Protein AF-J3EKZ0-F1 (afdb_monomer_lite)

Secondary structure (DSSP, 8-state):
--HHHHHHHHHHHHHHHHHHSSTTSHHHHHHHHHHHHHHHHHT--HHHH-SS-HHHHHHHHHHHHHHHHHHHHHHHHHHHHHHHHHHHHHHHHHHTT-HHHHHHHHHHHHHHSPPPP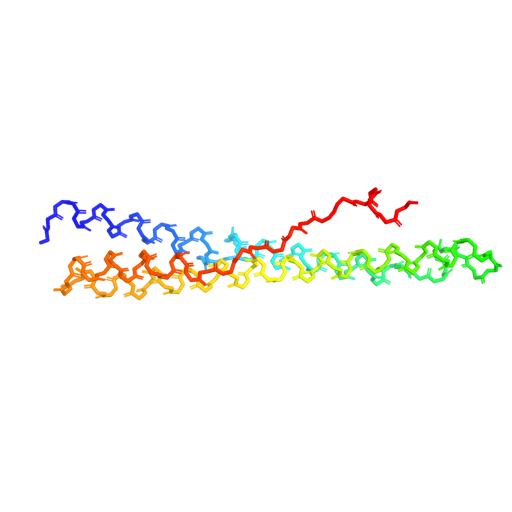PPPPGGG--

Radius of gyration: 20.78 Å; chains: 1; bounding box: 47×18×59 Å

Sequence (126 aa):
MSDTMEITREKWQRWIDTLAGGDDSIAARLEAAARHIDDIINMQTPAKWGTTEPGLKAFQRAYTSYWREEQQALISMSQNAAEFASRVKEALKLLDTNEEEAVEFLNQAARSMPAGPALKGIGQFL

Structure (mmCIF, N/CA/C/O backbone):
data_AF-J3EKZ0-F1
#
_entry.id   AF-J3EKZ0-F1
#
loop_
_atom_site.group_PDB
_atom_site.id
_atom_site.type_symbol
_atom_site.label_atom_id
_atom_site.label_alt_id
_atom_site.label_comp_id
_atom_site.label_asym_id
_atom_site.label_entity_id
_atom_site.label_seq_id
_atom_site.pdbx_PDB_ins_code
_atom_site.Cartn_x
_atom_site.Cartn_y
_atom_site.Cartn_z
_atom_site.occupancy
_atom_site.B_iso_or_equiv
_atom_site.auth_seq_id
_atom_site.auth_comp_id
_atom_site.auth_asym_id
_atom_site.auth_atom_id
_atom_site.pdbx_PDB_model_num
ATOM 1 N N . MET A 1 1 ? -22.053 3.599 25.813 1.00 63.69 1 MET A N 1
ATOM 2 C CA . MET A 1 1 ? -20.864 4.135 25.122 1.00 63.69 1 MET A CA 1
ATOM 3 C C . MET A 1 1 ? -20.930 5.650 25.243 1.00 63.69 1 MET A C 1
ATOM 5 O O . MET A 1 1 ? -22.046 6.154 25.238 1.00 63.69 1 MET A O 1
ATOM 9 N N . SER A 1 2 ? -19.816 6.351 25.463 1.00 80.50 2 SER A N 1
ATOM 10 C CA . SER A 1 2 ? -19.823 7.823 25.491 1.00 80.50 2 SER A CA 1
ATOM 11 C C . SER A 1 2 ? -19.808 8.385 24.064 1.00 80.50 2 SER A C 1
ATOM 13 O O . SER A 1 2 ? -19.288 7.728 23.160 1.00 80.50 2 SER A O 1
ATOM 15 N N . ASP A 1 3 ? -20.310 9.606 23.868 1.00 86.25 3 ASP A N 1
ATOM 16 C CA . ASP A 1 3 ? -20.266 10.298 22.567 1.00 86.25 3 ASP A CA 1
ATOM 17 C C . ASP A 1 3 ? -18.825 10.389 22.024 1.00 86.25 3 ASP A C 1
ATOM 19 O O . ASP A 1 3 ? -18.573 10.208 20.835 1.00 86.25 3 ASP A O 1
ATOM 23 N N . THR A 1 4 ? -17.842 10.586 22.909 1.00 86.62 4 THR A N 1
ATOM 24 C CA . THR A 1 4 ? -16.411 10.618 22.560 1.00 86.62 4 THR A CA 1
ATOM 25 C C . THR A 1 4 ? -15.910 9.288 21.989 1.00 86.62 4 THR A C 1
ATOM 27 O O . THR A 1 4 ? -15.141 9.276 21.023 1.00 86.62 4 THR A O 1
ATOM 30 N N . MET A 1 5 ? -16.350 8.159 22.551 1.00 88.50 5 MET A N 1
ATOM 31 C CA . MET A 1 5 ? -15.988 6.833 22.044 1.00 88.50 5 MET A CA 1
ATOM 32 C C . MET A 1 5 ? -16.631 6.556 20.681 1.00 88.50 5 MET A C 1
ATOM 34 O O . MET A 1 5 ? -16.003 5.934 19.824 1.00 88.50 5 MET A O 1
ATOM 38 N N . GLU A 1 6 ? -17.863 7.019 20.458 1.00 90.50 6 GLU A N 1
ATOM 39 C CA . GLU A 1 6 ? -18.552 6.876 19.170 1.00 90.50 6 GLU A CA 1
ATOM 40 C C . GLU A 1 6 ? -17.850 7.684 18.073 1.00 90.50 6 GLU A C 1
ATOM 42 O O . GLU A 1 6 ? -17.491 7.128 17.035 1.00 90.50 6 GLU A O 1
ATOM 47 N N . ILE A 1 7 ? -17.500 8.940 18.365 1.00 91.88 7 ILE A N 1
ATOM 48 C CA . ILE A 1 7 ? -16.701 9.795 17.474 1.00 91.88 7 ILE A CA 1
ATOM 49 C C . ILE A 1 7 ? -15.344 9.148 17.151 1.00 91.88 7 ILE A C 1
ATOM 51 O O . ILE A 1 7 ? -14.893 9.165 16.001 1.00 91.88 7 ILE A O 1
ATOM 55 N N . THR A 1 8 ? -14.677 8.557 18.148 1.00 93.06 8 THR A N 1
ATOM 56 C CA . THR A 1 8 ? -13.397 7.857 17.947 1.00 93.06 8 THR A CA 1
ATOM 57 C C . THR A 1 8 ? -13.563 6.647 17.032 1.00 93.06 8 THR A C 1
ATOM 59 O O . THR A 1 8 ? -12.776 6.477 16.096 1.00 93.06 8 THR A O 1
ATOM 62 N N . ARG A 1 9 ? -14.617 5.847 17.238 1.00 94.88 9 ARG A N 1
ATOM 63 C CA . ARG A 1 9 ? -14.925 4.684 16.400 1.00 94.88 9 ARG A CA 1
ATOM 64 C C . ARG A 1 9 ? -15.161 5.080 14.947 1.00 94.88 9 ARG A C 1
ATOM 66 O O . ARG A 1 9 ? -14.541 4.499 14.060 1.00 94.88 9 ARG A O 1
ATOM 73 N N . GLU A 1 10 ? -16.014 6.071 14.698 1.00 96.62 10 GLU A N 1
ATOM 74 C CA . GLU A 1 10 ? -16.317 6.548 13.343 1.00 96.62 10 GLU A CA 1
ATOM 75 C C . GLU A 1 10 ? -15.063 7.053 12.627 1.00 96.62 10 GLU A C 1
ATOM 77 O O . GLU A 1 10 ? -14.813 6.726 11.464 1.00 96.62 10 GLU A O 1
ATOM 82 N N . LYS A 1 11 ? -14.230 7.818 13.339 1.00 96.38 11 LYS A N 1
ATOM 83 C CA . LYS A 1 11 ? -12.968 8.332 12.807 1.00 96.38 11 LYS A CA 1
ATOM 84 C C . LYS A 1 11 ? -12.020 7.202 12.408 1.00 96.38 11 LYS A C 1
ATOM 86 O O . LYS A 1 11 ? -11.449 7.245 11.319 1.00 96.38 11 LYS A O 1
ATOM 91 N N . TRP A 1 12 ? -11.843 6.205 13.270 1.00 97.50 12 TRP A N 1
ATOM 92 C CA . TRP A 1 12 ? -10.959 5.068 13.006 1.00 97.50 12 TRP A CA 1
ATOM 93 C C . TRP A 1 12 ? -11.505 4.164 11.900 1.00 97.50 12 TRP A C 1
ATOM 95 O O . TRP A 1 12 ? -10.740 3.736 11.038 1.00 97.50 12 TRP A O 1
ATOM 105 N N . GLN A 1 13 ? -12.820 3.952 11.841 1.00 97.56 13 GLN A N 1
ATOM 106 C CA . GLN A 1 13 ? -13.442 3.231 10.732 1.00 97.56 13 GLN A CA 1
ATOM 107 C C . GLN A 1 13 ? -13.203 3.952 9.402 1.00 97.56 13 GLN A C 1
ATOM 109 O O . GLN A 1 13 ? -12.742 3.343 8.439 1.00 97.56 13 GLN A O 1
ATOM 114 N N . ARG A 1 14 ? -13.385 5.277 9.366 1.00 97.69 14 ARG A N 1
ATOM 115 C CA . ARG A 1 14 ? -13.100 6.078 8.171 1.00 97.69 14 ARG A CA 1
ATOM 116 C C . ARG A 1 14 ? -11.639 5.983 7.728 1.00 97.69 14 ARG A C 1
ATOM 118 O O . ARG A 1 14 ? -11.359 6.027 6.528 1.00 97.69 14 ARG A O 1
ATOM 125 N N . TRP A 1 15 ? -10.697 5.874 8.665 1.00 97.62 15 TRP A N 1
ATOM 126 C CA . TRP A 1 15 ? -9.288 5.649 8.334 1.00 97.62 15 TRP A CA 1
ATOM 127 C C . TRP A 1 15 ? -9.070 4.296 7.665 1.00 97.62 15 TRP A C 1
ATOM 129 O O . TRP A 1 15 ? -8.406 4.256 6.632 1.00 97.62 15 TRP A O 1
ATOM 139 N N . ILE A 1 16 ? -9.664 3.222 8.194 1.00 98.00 16 ILE A N 1
ATOM 140 C CA . ILE A 1 16 ? -9.618 1.889 7.573 1.00 98.00 16 ILE A CA 1
ATOM 141 C C . ILE A 1 16 ? -10.150 1.960 6.144 1.00 98.00 16 ILE A C 1
ATOM 143 O O . ILE A 1 16 ? -9.474 1.509 5.219 1.00 98.00 16 ILE A O 1
ATOM 147 N N . ASP A 1 17 ? -11.309 2.589 5.957 1.00 97.62 17 ASP A N 1
ATOM 148 C CA . ASP A 1 17 ? -11.956 2.657 4.651 1.00 97.62 17 ASP A CA 1
ATOM 149 C C . ASP A 1 17 ? -11.110 3.454 3.643 1.00 97.62 17 ASP A C 1
ATOM 151 O O . ASP A 1 17 ? -10.917 3.044 2.500 1.00 97.62 17 ASP A O 1
ATOM 155 N N . THR A 1 18 ? -10.518 4.567 4.082 1.00 97.94 18 THR A N 1
ATOM 156 C CA . THR A 1 18 ? -9.655 5.404 3.232 1.00 97.94 18 THR A CA 1
ATOM 157 C C . THR A 1 18 ? -8.357 4.688 2.850 1.00 97.94 18 THR A C 1
ATOM 159 O O . THR A 1 18 ? -7.887 4.789 1.714 1.00 97.94 18 THR A O 1
ATOM 162 N N . LEU A 1 19 ? -7.744 3.985 3.802 1.00 97.38 19 LEU A N 1
ATOM 163 C CA . LEU A 1 19 ? -6.441 3.354 3.614 1.00 97.38 19 LEU A CA 1
ATOM 164 C C . LEU A 1 19 ? -6.537 2.043 2.831 1.00 97.38 19 LEU A C 1
ATOM 166 O O . LEU A 1 19 ? -5.686 1.806 1.975 1.00 97.38 19 LEU A O 1
ATOM 170 N N . ALA A 1 20 ? -7.562 1.229 3.102 1.00 96.94 20 ALA A N 1
ATOM 171 C CA . ALA A 1 20 ? -7.679 -0.140 2.594 1.00 96.94 20 ALA A CA 1
ATOM 172 C C . ALA A 1 20 ? -9.126 -0.609 2.304 1.00 96.94 20 ALA A C 1
ATOM 174 O O . ALA A 1 20 ? -9.347 -1.797 2.080 1.00 96.94 20 ALA A O 1
ATOM 175 N N . GLY A 1 21 ? -10.126 0.279 2.305 1.00 92.94 21 GLY A N 1
ATOM 176 C CA . GLY A 1 21 ? -11.556 -0.063 2.205 1.00 92.94 21 GLY A CA 1
ATOM 177 C C . GLY A 1 21 ? -12.097 -0.447 0.828 1.00 92.94 21 GLY A C 1
ATOM 178 O O . GLY A 1 21 ? -13.298 -0.317 0.610 1.00 92.94 21 GLY A O 1
ATOM 179 N N . GLY A 1 22 ? -11.253 -0.879 -0.107 1.00 91.19 22 GLY A N 1
ATOM 180 C CA . GLY A 1 22 ? -11.673 -1.292 -1.450 1.00 91.19 22 GLY A CA 1
ATOM 181 C C . GLY A 1 22 ? -10.773 -0.768 -2.565 1.00 91.19 22 GLY A C 1
ATOM 182 O O . GLY A 1 22 ? -9.668 -0.280 -2.314 1.00 91.19 22 GLY A O 1
ATOM 183 N N . ASP A 1 23 ? -11.269 -0.859 -3.798 1.00 90.94 23 ASP A N 1
ATOM 184 C CA . ASP A 1 23 ? -10.492 -0.628 -5.025 1.00 90.94 23 ASP A CA 1
ATOM 185 C C . ASP A 1 23 ? -10.030 0.830 -5.206 1.00 90.94 23 ASP A C 1
ATOM 187 O O . ASP A 1 23 ? -9.014 1.084 -5.851 1.00 90.94 23 ASP A O 1
ATOM 191 N N . ASP A 1 24 ? -10.715 1.785 -4.570 1.00 93.19 24 ASP A N 1
ATOM 192 C CA . ASP A 1 24 ? -10.354 3.212 -4.585 1.00 93.19 24 ASP A CA 1
ATOM 193 C C . ASP A 1 24 ? -9.533 3.655 -3.359 1.00 93.19 24 ASP A C 1
ATOM 195 O O . ASP A 1 24 ? -9.203 4.838 -3.204 1.00 93.19 24 ASP A O 1
ATOM 199 N N . SER A 1 25 ? -9.184 2.717 -2.475 1.00 97.81 25 SER A N 1
ATOM 200 C CA . SER A 1 25 ? -8.369 3.003 -1.295 1.00 97.81 25 SER A CA 1
ATOM 201 C C . SER A 1 25 ? -6.953 3.451 -1.664 1.00 97.81 25 SER A C 1
ATOM 203 O O . SER A 1 25 ? -6.458 3.215 -2.770 1.00 97.81 25 SER A O 1
ATOM 205 N N . ILE A 1 26 ? -6.261 4.092 -0.720 1.00 97.44 26 ILE A N 1
ATOM 206 C CA . ILE A 1 26 ? -4.866 4.505 -0.922 1.00 97.44 26 ILE A CA 1
ATOM 207 C C . ILE A 1 26 ? -3.992 3.297 -1.287 1.00 97.44 26 ILE A C 1
ATOM 209 O O . ILE A 1 26 ? -3.229 3.379 -2.250 1.00 97.44 26 ILE A O 1
ATOM 213 N N . ALA A 1 27 ? -4.134 2.173 -0.577 1.00 97.81 27 ALA A N 1
ATOM 214 C CA . ALA A 1 27 ? -3.384 0.957 -0.874 1.00 97.81 27 ALA A CA 1
ATOM 215 C C . ALA A 1 27 ? -3.641 0.455 -2.305 1.00 97.81 27 ALA A C 1
ATOM 217 O O . ALA A 1 27 ? -2.683 0.204 -3.043 1.00 97.81 27 ALA A O 1
ATOM 218 N N . ALA A 1 28 ? -4.906 0.380 -2.726 1.00 98.06 28 ALA A N 1
ATOM 219 C CA . ALA A 1 28 ? -5.278 -0.095 -4.058 1.00 98.06 28 ALA A CA 1
ATOM 220 C C . ALA A 1 28 ? -4.780 0.835 -5.177 1.00 98.06 28 ALA A C 1
ATOM 222 O O . ALA A 1 28 ? -4.251 0.374 -6.189 1.00 98.06 28 ALA A O 1
ATOM 223 N N . ARG A 1 29 ? -4.858 2.156 -4.979 1.00 98.06 29 ARG A N 1
ATOM 224 C CA . ARG A 1 29 ? -4.359 3.152 -5.942 1.00 98.06 29 ARG A CA 1
ATOM 225 C C . ARG A 1 29 ? -2.841 3.103 -6.099 1.00 98.06 29 ARG A C 1
ATOM 227 O O . ARG A 1 29 ? -2.342 3.221 -7.217 1.00 98.06 29 ARG A O 1
ATOM 234 N N . LEU A 1 30 ? -2.110 2.924 -4.999 1.00 97.44 30 LEU A N 1
ATOM 235 C CA . LEU A 1 30 ? -0.653 2.761 -5.018 1.00 97.44 30 LEU A CA 1
ATOM 236 C C . LEU A 1 30 ? -0.247 1.474 -5.744 1.00 97.44 30 LEU A C 1
ATOM 238 O O . LEU A 1 30 ? 0.669 1.487 -6.564 1.00 97.44 30 LEU A O 1
ATOM 242 N N . GLU A 1 31 ? -0.967 0.380 -5.505 1.00 97.44 31 GLU A N 1
ATOM 243 C CA . GLU A 1 31 ? -0.726 -0.889 -6.189 1.00 97.44 31 GLU A CA 1
ATOM 244 C C . GLU A 1 31 ? -1.047 -0.799 -7.692 1.00 97.44 31 GLU A C 1
ATOM 246 O O . GLU A 1 31 ? -0.273 -1.263 -8.528 1.00 97.44 31 GLU A O 1
ATOM 251 N N . ALA A 1 32 ? -2.148 -0.138 -8.063 1.00 97.56 32 ALA A N 1
ATOM 252 C CA . ALA A 1 32 ? -2.492 0.114 -9.460 1.00 97.56 32 ALA A CA 1
ATOM 253 C C . ALA A 1 32 ? -1.425 0.963 -10.168 1.00 97.56 32 ALA A C 1
ATOM 255 O O . ALA A 1 32 ? -1.034 0.652 -11.292 1.00 97.56 32 ALA A O 1
ATOM 256 N N . ALA A 1 33 ? -0.902 1.993 -9.500 1.00 96.81 33 ALA A N 1
ATOM 257 C CA . ALA A 1 33 ? 0.203 2.784 -10.025 1.00 96.81 33 ALA A CA 1
ATOM 258 C C . ALA A 1 33 ? 1.473 1.935 -10.220 1.00 96.81 33 ALA A C 1
ATOM 260 O O . ALA A 1 33 ? 2.118 2.043 -11.261 1.00 96.81 33 ALA A O 1
ATOM 261 N N . ALA A 1 34 ? 1.797 1.036 -9.284 1.00 97.31 34 ALA A N 1
ATOM 262 C CA . ALA A 1 34 ? 2.916 0.105 -9.438 1.00 97.31 34 ALA A CA 1
ATOM 263 C C . ALA A 1 34 ? 2.733 -0.853 -10.632 1.00 97.31 34 ALA A C 1
ATOM 265 O O . ALA A 1 34 ? 3.698 -1.131 -11.347 1.00 97.31 34 ALA A O 1
ATOM 266 N N . ARG A 1 35 ? 1.502 -1.316 -10.893 1.00 97.44 35 ARG A N 1
ATOM 267 C CA . ARG A 1 35 ? 1.178 -2.118 -12.087 1.00 97.44 35 ARG A CA 1
ATOM 268 C C . ARG A 1 35 ? 1.389 -1.332 -13.382 1.00 97.44 35 ARG A C 1
ATOM 270 O O . ARG A 1 35 ? 2.028 -1.841 -14.292 1.00 97.44 35 ARG A O 1
ATOM 277 N N . HIS A 1 36 ? 0.959 -0.071 -13.444 1.00 97.25 36 HIS A N 1
ATOM 278 C CA . HIS A 1 36 ? 1.230 0.773 -14.615 1.00 97.25 36 HIS A CA 1
ATOM 279 C C . HIS A 1 36 ? 2.729 1.009 -14.844 1.00 97.25 36 HIS A C 1
ATOM 281 O O . HIS A 1 36 ? 3.176 1.100 -15.987 1.00 97.25 36 HIS A O 1
ATOM 287 N N . ILE A 1 37 ? 3.529 1.105 -13.777 1.00 96.19 37 ILE A N 1
ATOM 288 C CA . ILE A 1 37 ? 4.986 1.189 -13.920 1.00 96.19 37 ILE A CA 1
ATOM 289 C C . ILE A 1 37 ? 5.565 -0.115 -14.482 1.00 96.19 37 ILE A C 1
ATOM 291 O O . ILE A 1 37 ? 6.502 -0.053 -15.278 1.00 96.19 37 ILE A O 1
ATOM 295 N N . ASP A 1 38 ? 4.996 -1.275 -14.144 1.00 96.44 38 ASP A N 1
ATOM 296 C CA . ASP A 1 38 ? 5.395 -2.551 -14.752 1.00 96.44 38 ASP A CA 1
ATOM 297 C C . ASP A 1 38 ? 5.235 -2.518 -16.276 1.00 96.44 38 ASP A C 1
ATOM 299 O O . ASP A 1 38 ? 6.161 -2.845 -17.020 1.00 96.44 38 ASP A O 1
ATOM 303 N N . ASP A 1 39 ? 4.096 -2.008 -16.749 1.00 96.38 39 ASP A N 1
ATOM 304 C CA . ASP A 1 39 ? 3.845 -1.828 -18.178 1.00 96.38 39 ASP A CA 1
ATOM 305 C C . ASP A 1 39 ? 4.890 -0.899 -18.813 1.00 96.38 39 ASP A C 1
ATOM 307 O O . ASP A 1 39 ? 5.446 -1.207 -19.871 1.00 96.38 39 ASP A O 1
ATOM 311 N N . ILE A 1 40 ? 5.228 0.214 -18.146 1.00 92.88 40 ILE A N 1
ATOM 312 C CA . ILE A 1 40 ? 6.285 1.127 -18.601 1.00 92.88 40 ILE A CA 1
ATOM 313 C C . ILE A 1 40 ? 7.625 0.393 -18.696 1.00 92.88 40 ILE A C 1
ATOM 315 O O . ILE A 1 40 ? 8.314 0.535 -19.708 1.00 92.88 40 ILE A O 1
ATOM 319 N N . ILE A 1 41 ? 8.011 -0.385 -17.684 1.00 94.62 41 ILE A N 1
ATOM 320 C CA . ILE A 1 41 ? 9.253 -1.172 -17.670 1.00 94.62 41 ILE A CA 1
ATOM 321 C C . ILE A 1 41 ? 9.286 -2.128 -18.866 1.00 94.62 41 ILE A C 1
ATOM 323 O O . ILE A 1 41 ? 10.276 -2.159 -19.603 1.00 94.62 41 ILE A O 1
ATOM 327 N N . ASN A 1 42 ? 8.187 -2.841 -19.112 1.00 94.25 42 ASN A N 1
ATOM 328 C CA . ASN A 1 42 ? 8.070 -3.817 -20.194 1.00 94.25 42 ASN A CA 1
ATOM 329 C C . ASN A 1 42 ? 8.157 -3.174 -21.593 1.00 94.25 42 ASN A C 1
ATOM 331 O O . ASN A 1 42 ? 8.587 -3.820 -22.550 1.00 94.25 42 ASN A O 1
ATOM 335 N N . MET A 1 43 ? 7.854 -1.877 -21.722 1.00 93.44 43 MET A N 1
ATOM 336 C CA . MET A 1 43 ? 8.031 -1.117 -22.967 1.00 93.44 43 MET A CA 1
ATOM 337 C C . MET A 1 43 ? 9.474 -0.651 -23.222 1.00 93.44 43 MET A C 1
ATOM 339 O O . MET A 1 43 ? 9.776 -0.185 -24.327 1.00 93.44 43 MET A O 1
ATOM 343 N N . GLN A 1 44 ? 10.392 -0.747 -22.252 1.00 91.88 44 GLN A N 1
ATOM 344 C CA . GLN A 1 44 ? 11.783 -0.299 -22.418 1.00 91.88 44 GLN A CA 1
ATOM 345 C C . GLN A 1 44 ? 12.630 -1.339 -23.163 1.00 91.88 44 GLN A C 1
ATOM 347 O O . GLN A 1 44 ? 13.587 -1.900 -22.632 1.00 91.88 44 GLN A O 1
ATOM 352 N N . THR A 1 45 ? 12.283 -1.597 -24.422 1.00 89.38 45 THR A N 1
ATOM 353 C CA . THR A 1 45 ? 12.931 -2.608 -25.268 1.00 89.38 45 THR A CA 1
ATOM 354 C C . THR A 1 45 ? 14.049 -2.019 -26.135 1.00 89.38 45 THR A C 1
ATOM 356 O O . THR A 1 45 ? 14.035 -0.823 -26.439 1.00 89.38 45 THR A O 1
ATOM 359 N N . PRO A 1 46 ? 14.995 -2.842 -26.626 1.00 85.12 46 PRO A N 1
ATOM 360 C CA . PRO A 1 46 ? 15.989 -2.372 -27.589 1.00 85.12 46 PRO A CA 1
ATOM 361 C C . PRO A 1 46 ? 15.377 -1.831 -28.890 1.00 85.12 46 PRO A C 1
ATOM 363 O O . PRO A 1 46 ? 15.985 -0.987 -29.533 1.00 85.12 46 PRO A O 1
ATOM 366 N N . ALA A 1 47 ? 14.171 -2.266 -29.272 1.00 88.19 47 ALA A N 1
ATOM 367 C CA . ALA A 1 47 ? 13.462 -1.721 -30.432 1.00 88.19 47 ALA A CA 1
ATOM 368 C C . ALA A 1 47 ? 13.060 -0.245 -30.239 1.00 88.19 47 ALA A C 1
ATOM 370 O O . ALA A 1 47 ? 13.047 0.511 -31.203 1.00 88.19 47 ALA A O 1
ATOM 371 N N . LYS A 1 48 ? 12.776 0.176 -28.998 1.00 87.94 48 LYS A N 1
ATOM 372 C CA . LYS A 1 48 ? 12.461 1.571 -28.653 1.00 87.94 48 LYS A CA 1
ATOM 373 C C . LYS A 1 48 ? 13.703 2.464 -28.629 1.00 87.94 48 LYS A C 1
ATOM 375 O O . LYS A 1 48 ? 13.633 3.619 -29.032 1.00 87.94 48 LYS A O 1
ATOM 380 N N . TRP A 1 49 ? 14.815 1.937 -28.120 1.00 86.69 49 TRP A N 1
ATOM 381 C CA . TRP A 1 49 ? 16.023 2.716 -27.830 1.00 86.69 49 TRP A CA 1
ATOM 382 C C . TRP A 1 49 ? 17.140 2.551 -28.869 1.00 86.69 49 TRP A C 1
ATOM 384 O O . TRP A 1 49 ? 18.091 3.319 -28.859 1.00 86.69 49 TRP A O 1
ATOM 394 N N . GLY A 1 50 ? 17.052 1.571 -29.767 1.00 81.75 50 GLY A N 1
ATOM 395 C CA . GLY A 1 50 ? 18.149 1.185 -30.652 1.00 81.75 50 GLY A CA 1
ATOM 396 C C . GLY A 1 50 ? 19.186 0.293 -29.954 1.00 81.75 50 GLY A C 1
ATOM 397 O O . GLY A 1 50 ? 19.352 0.301 -28.735 1.00 81.75 50 GLY A O 1
ATOM 398 N N . THR A 1 51 ? 19.891 -0.529 -30.735 1.00 76.19 51 THR A N 1
ATOM 399 C CA . THR A 1 51 ? 20.835 -1.544 -30.219 1.00 76.19 51 THR A CA 1
ATOM 400 C C . THR A 1 51 ? 22.306 -1.179 -30.397 1.00 76.19 51 THR A C 1
ATOM 402 O O . THR A 1 51 ? 23.167 -1.848 -29.823 1.00 76.19 51 THR A O 1
ATOM 405 N N . THR A 1 52 ? 22.608 -0.168 -31.214 1.00 80.31 52 THR A N 1
ATOM 406 C CA . THR A 1 52 ? 23.960 0.093 -31.734 1.00 80.31 52 THR A CA 1
ATOM 407 C C . THR A 1 52 ? 24.660 1.270 -31.074 1.00 80.31 52 THR A C 1
ATOM 409 O O . THR A 1 52 ? 25.885 1.276 -31.019 1.00 80.31 52 THR A O 1
ATOM 412 N N . GLU A 1 53 ? 23.918 2.243 -30.545 1.00 87.62 53 GLU A N 1
ATOM 413 C CA . GLU A 1 53 ? 24.497 3.409 -29.876 1.00 87.62 53 GLU A CA 1
ATOM 414 C C . GLU A 1 53 ? 24.716 3.120 -28.382 1.00 87.62 53 GLU A C 1
ATOM 416 O O . GLU A 1 53 ? 23.744 2.921 -27.642 1.00 87.62 53 GLU A O 1
ATOM 421 N N . PRO A 1 54 ? 25.973 3.108 -27.890 1.00 87.31 54 PRO A N 1
ATOM 422 C CA . PRO A 1 54 ? 26.261 2.798 -26.490 1.00 87.31 54 PRO A CA 1
ATOM 423 C C . PRO A 1 54 ? 25.535 3.717 -25.500 1.00 87.31 54 PRO A C 1
ATOM 425 O O . PRO A 1 54 ? 25.092 3.250 -24.450 1.00 87.31 54 PRO A O 1
ATOM 428 N N . GLY A 1 55 ? 25.370 4.998 -25.853 1.00 87.75 55 GLY A N 1
ATOM 429 C CA . GLY A 1 55 ? 24.656 5.984 -25.038 1.00 87.75 55 GLY A CA 1
ATOM 430 C C . GLY A 1 55 ? 23.178 5.641 -24.848 1.00 87.75 55 GLY A C 1
ATOM 431 O O . GLY A 1 55 ? 22.698 5.626 -23.717 1.00 87.75 55 GLY A O 1
ATOM 432 N N . LEU A 1 56 ? 22.471 5.267 -25.919 1.00 88.62 56 LEU A N 1
ATOM 433 C CA . LEU A 1 56 ? 21.053 4.896 -25.842 1.00 88.62 56 LEU A CA 1
ATOM 434 C C . LEU A 1 56 ? 20.840 3.602 -25.049 1.00 88.62 56 LEU A C 1
ATOM 436 O O . LEU A 1 56 ? 19.910 3.502 -24.248 1.00 88.62 56 LEU A O 1
ATOM 440 N N . LYS A 1 57 ? 21.753 2.634 -25.184 1.00 88.62 57 LYS A N 1
ATOM 441 C CA . LYS A 1 57 ? 21.732 1.402 -24.382 1.00 88.62 57 LYS A CA 1
ATOM 442 C C . LYS A 1 57 ? 21.969 1.673 -22.893 1.00 88.62 57 LYS A C 1
ATOM 444 O O . LYS A 1 57 ? 21.346 1.030 -22.046 1.00 88.62 57 LYS A O 1
ATOM 449 N N . ALA A 1 58 ? 22.878 2.590 -22.560 1.00 88.81 58 ALA A N 1
ATOM 450 C CA . ALA A 1 58 ? 23.111 3.005 -21.179 1.00 88.81 58 ALA A CA 1
ATOM 451 C C . ALA A 1 58 ? 21.884 3.731 -20.606 1.00 88.81 58 ALA A C 1
ATOM 453 O O . ALA A 1 58 ? 21.427 3.381 -19.517 1.00 88.81 58 ALA A O 1
ATOM 454 N N . PHE A 1 59 ? 21.294 4.648 -21.379 1.00 88.56 59 PHE A N 1
ATOM 455 C CA . PHE A 1 59 ? 20.072 5.355 -21.004 1.00 88.56 59 PHE A CA 1
ATOM 456 C C . PHE A 1 59 ? 18.908 4.391 -20.746 1.00 88.56 59 PHE A C 1
ATOM 458 O O . PHE A 1 59 ? 18.281 4.461 -19.694 1.00 88.56 59 PHE A O 1
ATOM 465 N N . GLN A 1 60 ? 18.658 3.433 -21.649 1.00 90.94 60 GLN A N 1
ATOM 466 C CA . GLN A 1 60 ? 17.626 2.405 -21.473 1.00 90.94 60 GLN A CA 1
ATOM 467 C C . GLN A 1 60 ? 17.763 1.700 -20.117 1.00 90.94 60 GLN A C 1
ATOM 469 O O . GLN A 1 60 ? 16.773 1.517 -19.406 1.00 90.94 60 GLN A O 1
ATOM 474 N N . ARG A 1 61 ? 18.986 1.294 -19.750 1.00 90.06 61 ARG A N 1
ATOM 475 C CA . ARG A 1 61 ? 19.255 0.602 -18.482 1.00 90.06 61 ARG A CA 1
ATOM 476 C C . ARG A 1 61 ? 18.976 1.498 -17.280 1.00 90.06 61 ARG A C 1
ATOM 478 O O . ARG A 1 61 ? 18.282 1.053 -16.371 1.00 90.06 61 ARG A O 1
ATOM 485 N N . ALA A 1 62 ? 19.479 2.732 -17.294 1.00 90.69 62 ALA A N 1
ATOM 486 C CA . ALA A 1 62 ? 19.270 3.691 -16.212 1.00 90.69 62 ALA A CA 1
ATOM 487 C C . ALA A 1 62 ? 17.778 4.007 -16.028 1.00 90.69 62 ALA A C 1
ATOM 489 O O . ALA A 1 62 ? 17.245 3.870 -14.930 1.00 90.69 62 ALA A O 1
ATOM 490 N N . TYR A 1 63 ? 17.079 4.307 -17.123 1.00 90.81 63 TYR A N 1
ATOM 491 C CA . TYR A 1 63 ? 15.650 4.607 -17.123 1.00 90.81 63 TYR A CA 1
ATOM 492 C C . TYR A 1 63 ? 14.801 3.422 -16.636 1.00 90.81 63 TYR A C 1
ATOM 494 O O . TYR A 1 63 ? 13.856 3.599 -15.874 1.00 90.81 63 TYR A O 1
ATOM 502 N N . THR A 1 64 ? 15.157 2.193 -17.022 1.00 92.44 64 THR A N 1
ATOM 503 C CA . THR A 1 64 ? 14.472 0.982 -16.538 1.00 92.44 64 THR A CA 1
ATOM 504 C C . THR A 1 64 ? 14.734 0.736 -15.051 1.00 92.44 64 THR A C 1
ATOM 506 O O . THR A 1 64 ? 13.821 0.352 -14.324 1.00 92.44 64 THR A O 1
ATOM 509 N N . SER A 1 65 ? 15.970 0.951 -14.586 1.00 92.12 65 SER A N 1
ATOM 510 C CA . SER A 1 65 ? 16.323 0.815 -13.167 1.00 92.12 65 SER A CA 1
ATOM 511 C C . SER A 1 65 ? 15.551 1.810 -12.306 1.00 92.12 65 SER A C 1
ATOM 513 O O . SER A 1 65 ? 14.980 1.411 -11.297 1.00 92.12 65 SER A O 1
ATOM 515 N N . TYR A 1 66 ? 15.466 3.067 -12.751 1.00 92.25 66 TYR A N 1
ATOM 516 C CA . TYR A 1 66 ? 14.670 4.104 -12.101 1.00 92.25 66 TYR A CA 1
ATOM 517 C C . TYR A 1 66 ? 13.225 3.647 -11.874 1.00 92.25 66 TYR A C 1
ATOM 519 O O . TYR A 1 66 ? 12.753 3.614 -10.742 1.00 92.25 66 TYR A O 1
ATOM 527 N N . TRP A 1 67 ? 12.543 3.203 -12.933 1.00 94.38 67 TRP A N 1
ATOM 528 C CA . TRP A 1 67 ? 11.154 2.765 -12.813 1.00 94.38 67 TRP A CA 1
ATOM 529 C C . TRP A 1 67 ? 10.976 1.559 -11.889 1.00 94.38 67 TRP A C 1
ATOM 531 O O . TRP A 1 67 ? 9.980 1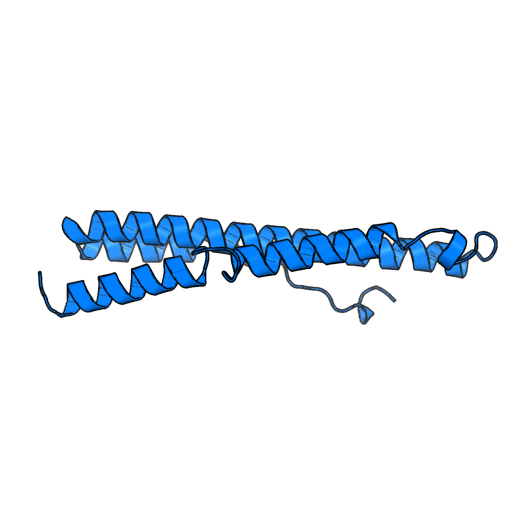.493 -11.179 1.00 94.38 67 TRP A O 1
ATOM 541 N N . ARG A 1 68 ? 11.937 0.628 -11.832 1.00 94.75 68 ARG A N 1
ATOM 542 C CA . ARG A 1 68 ? 11.882 -0.492 -10.875 1.00 94.75 68 ARG A CA 1
ATOM 543 C C . ARG A 1 68 ? 11.952 -0.022 -9.426 1.00 94.75 68 ARG A C 1
ATOM 545 O O . ARG A 1 68 ? 11.258 -0.569 -8.574 1.00 94.75 68 ARG A O 1
ATOM 552 N N . GLU A 1 69 ? 12.773 0.984 -9.145 1.00 93.50 69 GLU A N 1
ATOM 553 C CA . GLU A 1 69 ? 12.861 1.567 -7.806 1.00 93.50 69 GLU A CA 1
ATOM 554 C C . GLU A 1 69 ? 11.555 2.277 -7.423 1.00 93.50 69 GLU A C 1
ATOM 556 O O . GLU A 1 69 ? 11.036 2.038 -6.332 1.00 93.50 69 GLU A O 1
ATOM 561 N N . GLU A 1 70 ? 10.969 3.060 -8.334 1.00 93.69 70 GLU A N 1
ATOM 562 C CA . GLU A 1 70 ? 9.667 3.708 -8.116 1.00 93.69 70 GLU A CA 1
ATOM 563 C C . GLU A 1 70 ? 8.533 2.689 -7.929 1.00 93.69 70 GLU A C 1
ATOM 565 O O . GLU A 1 70 ? 7.702 2.831 -7.032 1.00 93.69 70 GLU A O 1
ATOM 570 N N . GLN A 1 71 ? 8.515 1.621 -8.733 1.00 96.19 71 GLN A N 1
ATOM 571 C CA . GLN A 1 71 ? 7.546 0.531 -8.604 1.00 96.19 71 GLN A CA 1
ATOM 572 C C . GLN A 1 71 ? 7.616 -0.101 -7.213 1.00 96.19 71 GLN A C 1
ATOM 574 O O . GLN A 1 71 ? 6.596 -0.235 -6.535 1.00 96.19 71 GLN A O 1
ATOM 579 N N . GLN A 1 72 ? 8.821 -0.462 -6.767 1.00 9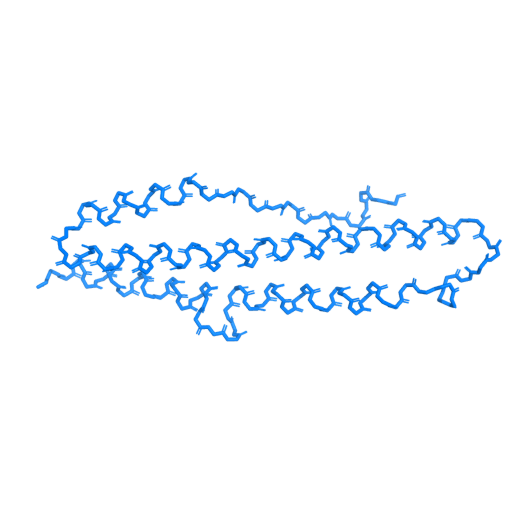5.31 72 GLN A N 1
ATOM 580 C CA . GLN A 1 72 ? 9.024 -1.061 -5.454 1.00 95.31 72 GLN A CA 1
ATOM 581 C C . GLN A 1 72 ? 8.628 -0.097 -4.331 1.00 95.31 72 GLN A C 1
ATOM 583 O O . GLN A 1 72 ? 8.043 -0.525 -3.335 1.00 95.31 72 GLN A O 1
ATOM 588 N N . ALA A 1 73 ? 8.900 1.199 -4.499 1.00 95.00 73 ALA A N 1
ATOM 589 C CA . ALA A 1 73 ? 8.503 2.217 -3.541 1.00 95.00 73 ALA A CA 1
ATOM 590 C C . ALA A 1 73 ? 6.976 2.298 -3.389 1.00 95.00 73 ALA A C 1
ATOM 592 O O . ALA A 1 73 ? 6.473 2.265 -2.264 1.00 95.00 73 ALA A O 1
ATOM 593 N N . LEU A 1 74 ? 6.235 2.323 -4.501 1.00 96.06 74 LEU A N 1
ATOM 594 C CA . LEU A 1 74 ? 4.769 2.319 -4.497 1.00 96.06 74 LEU A CA 1
ATOM 595 C C . LEU A 1 74 ? 4.189 1.050 -3.861 1.00 96.06 74 LEU A C 1
ATOM 597 O O . LEU A 1 74 ? 3.254 1.145 -3.065 1.00 96.06 74 LEU A O 1
ATOM 601 N N . ILE A 1 75 ? 4.767 -0.121 -4.151 1.00 96.25 75 ILE A N 1
ATOM 602 C CA . ILE A 1 75 ? 4.368 -1.393 -3.525 1.00 96.25 75 ILE A CA 1
ATOM 603 C C . ILE A 1 75 ? 4.554 -1.318 -2.007 1.00 96.25 75 ILE A C 1
ATOM 605 O O . ILE A 1 75 ? 3.633 -1.639 -1.257 1.00 96.25 75 ILE A O 1
ATOM 609 N N . SER A 1 76 ? 5.709 -0.846 -1.537 1.00 95.88 76 SER A N 1
ATOM 610 C CA . SER A 1 76 ? 5.965 -0.707 -0.102 1.00 95.88 76 SER A CA 1
ATOM 611 C C . SER A 1 76 ? 5.031 0.310 0.562 1.00 95.88 76 SER A C 1
ATOM 613 O O . SER A 1 76 ? 4.530 0.055 1.653 1.00 95.88 76 SER A O 1
ATOM 615 N N . MET A 1 77 ? 4.728 1.438 -0.090 1.00 95.38 77 MET A N 1
ATOM 616 C CA . MET A 1 77 ? 3.739 2.393 0.425 1.00 95.38 77 MET A CA 1
ATOM 617 C C . MET A 1 77 ? 2.334 1.779 0.512 1.00 95.38 77 MET A C 1
ATOM 619 O O . MET A 1 77 ? 1.634 2.009 1.498 1.00 95.38 77 MET A O 1
ATOM 623 N N . SER A 1 78 ? 1.931 0.988 -0.489 1.00 96.56 78 SER A N 1
ATOM 624 C CA . SER A 1 78 ? 0.648 0.275 -0.498 1.00 96.56 78 SER A CA 1
ATOM 625 C C . SER A 1 78 ? 0.547 -0.698 0.680 1.00 96.56 78 SER A C 1
ATOM 627 O O . SER A 1 78 ? -0.414 -0.651 1.451 1.00 96.56 78 SER A O 1
ATOM 629 N N . GLN A 1 79 ? 1.589 -1.509 0.885 1.00 95.94 79 GLN A N 1
ATOM 630 C CA . GLN A 1 79 ? 1.688 -2.450 2.002 1.00 95.94 79 GLN A CA 1
ATOM 631 C C . GLN A 1 79 ? 1.638 -1.736 3.356 1.00 95.94 79 GLN A C 1
ATOM 633 O O . GLN A 1 79 ? 0.913 -2.169 4.247 1.00 95.94 79 GLN A O 1
ATOM 638 N N . ASN A 1 80 ? 2.338 -0.609 3.499 1.00 95.19 80 ASN A N 1
ATOM 639 C CA . ASN A 1 80 ? 2.311 0.181 4.728 1.00 95.19 80 ASN A CA 1
ATOM 640 C C . ASN A 1 80 ? 0.911 0.744 5.022 1.00 95.19 80 ASN A C 1
ATOM 642 O O . ASN A 1 80 ? 0.476 0.730 6.172 1.00 95.19 80 ASN A O 1
ATOM 646 N N . ALA A 1 81 ? 0.188 1.224 4.005 1.00 95.75 81 ALA A N 1
ATOM 647 C CA . ALA A 1 81 ? -1.181 1.711 4.177 1.00 95.75 81 ALA A CA 1
ATOM 648 C C . ALA A 1 81 ? -2.130 0.588 4.632 1.00 95.75 81 ALA A C 1
ATOM 650 O O . ALA A 1 81 ? -2.912 0.784 5.565 1.00 95.75 81 ALA A O 1
ATOM 651 N N . ALA A 1 82 ? -2.023 -0.595 4.020 1.00 97.12 82 ALA A N 1
ATOM 652 C CA . ALA A 1 82 ? -2.813 -1.768 4.388 1.00 97.12 82 ALA A CA 1
ATOM 653 C C . ALA A 1 82 ? -2.486 -2.275 5.805 1.00 97.12 82 ALA A C 1
ATOM 655 O O . ALA A 1 82 ? -3.396 -2.553 6.588 1.00 97.12 82 ALA A O 1
ATOM 656 N N . GLU A 1 83 ? -1.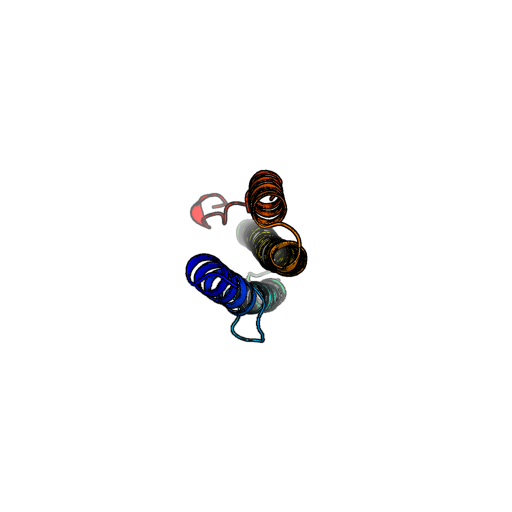201 -2.338 6.163 1.00 96.62 83 GLU A N 1
ATOM 657 C CA . GLU A 1 83 ? -0.752 -2.737 7.500 1.00 96.62 83 GLU A CA 1
ATOM 658 C C . GLU A 1 83 ? -1.275 -1.766 8.562 1.00 96.62 83 GLU A C 1
ATOM 660 O O . GLU A 1 83 ? -1.878 -2.193 9.547 1.00 96.62 83 GLU A O 1
ATOM 665 N N . PHE A 1 84 ? -1.142 -0.454 8.348 1.00 96.38 84 PHE A N 1
ATOM 666 C CA . PHE A 1 84 ? -1.652 0.527 9.304 1.00 96.38 84 PHE A CA 1
ATOM 667 C C . PHE A 1 84 ? -3.179 0.445 9.454 1.00 96.38 84 PHE A C 1
ATOM 669 O O . PHE A 1 84 ? -3.684 0.487 10.574 1.00 96.38 84 PHE A O 1
ATOM 676 N N . ALA A 1 85 ? -3.924 0.240 8.362 1.00 97.81 85 ALA A N 1
ATOM 677 C CA . ALA A 1 85 ? -5.368 0.002 8.428 1.00 97.81 85 ALA A CA 1
ATOM 678 C C . ALA A 1 85 ? -5.715 -1.241 9.271 1.00 97.81 85 ALA A C 1
ATOM 680 O O . ALA A 1 85 ? -6.658 -1.210 10.065 1.00 97.81 85 ALA A O 1
ATOM 681 N N . SER A 1 86 ? -4.928 -2.317 9.156 1.00 97.75 86 SER A N 1
ATOM 682 C CA . SER A 1 86 ? -5.072 -3.511 9.998 1.00 97.75 86 SER A CA 1
ATOM 683 C C . SER A 1 86 ? -4.878 -3.185 11.485 1.00 97.75 86 SER A C 1
ATOM 685 O O . SER A 1 86 ? -5.696 -3.581 12.316 1.00 97.75 86 SER A O 1
ATOM 687 N N . ARG A 1 87 ? -3.872 -2.369 11.827 1.00 97.69 87 ARG A N 1
ATOM 688 C CA . ARG A 1 87 ? -3.637 -1.908 13.209 1.00 97.69 87 ARG A CA 1
ATOM 689 C C . ARG A 1 87 ? -4.769 -1.039 13.744 1.00 97.69 87 ARG A C 1
ATOM 691 O O . ARG A 1 87 ? -5.187 -1.221 14.882 1.00 97.69 87 ARG A O 1
ATOM 698 N N . VAL A 1 88 ? -5.333 -0.150 12.926 1.00 97.62 88 VAL A N 1
ATOM 699 C CA . VAL A 1 88 ? -6.524 0.627 13.312 1.00 97.62 88 VAL A CA 1
ATOM 700 C C . VAL A 1 88 ? -7.710 -0.304 13.596 1.00 97.62 88 VAL A C 1
ATOM 702 O O . VAL A 1 88 ? -8.438 -0.101 14.567 1.00 97.62 88 VAL A O 1
ATOM 705 N N . LYS A 1 89 ? -7.882 -1.371 12.806 1.00 97.00 89 LYS A N 1
ATOM 706 C CA . LYS A 1 89 ? -8.925 -2.383 13.034 1.00 97.00 89 LYS A CA 1
ATOM 707 C C . LYS A 1 89 ? -8.714 -3.165 14.333 1.00 97.00 89 LYS A C 1
ATOM 709 O O . LYS A 1 89 ? -9.691 -3.514 14.990 1.00 97.00 89 LYS A O 1
ATOM 714 N N . GLU A 1 90 ? -7.471 -3.462 14.703 1.00 96.56 90 GLU A N 1
ATOM 715 C CA . GLU A 1 90 ? -7.136 -4.072 15.997 1.00 96.56 90 GLU A CA 1
ATOM 716 C C . GLU A 1 90 ? -7.444 -3.118 17.158 1.00 96.56 90 GLU A C 1
ATOM 718 O O . GLU A 1 90 ? -8.136 -3.512 18.096 1.00 96.56 90 GLU A O 1
ATOM 723 N N . ALA A 1 91 ? -7.049 -1.848 17.043 1.00 97.06 91 ALA A N 1
ATOM 724 C CA . ALA A 1 91 ? -7.359 -0.817 18.032 1.00 97.06 91 ALA A CA 1
ATOM 725 C C . ALA A 1 91 ? -8.876 -0.648 18.231 1.00 97.06 91 ALA A C 1
ATOM 727 O O . ALA A 1 91 ? -9.351 -0.580 19.362 1.00 97.06 91 ALA A O 1
ATOM 728 N N . LEU A 1 92 ? -9.664 -0.658 17.148 1.00 96.19 92 LEU A N 1
ATOM 729 C CA . LEU A 1 92 ? -11.130 -0.601 17.215 1.00 96.19 92 LEU A CA 1
ATOM 730 C C . LEU A 1 92 ? -11.744 -1.746 18.030 1.00 96.19 92 LEU A C 1
ATOM 732 O O . LEU A 1 92 ? -12.732 -1.525 18.722 1.00 96.19 92 LEU A O 1
ATOM 736 N N . LYS A 1 93 ? -11.179 -2.958 17.963 1.00 94.88 93 LYS A N 1
ATOM 737 C CA . LYS A 1 93 ? -11.656 -4.094 18.773 1.00 94.88 93 LYS A CA 1
ATOM 738 C C . LYS A 1 93 ? -11.354 -3.890 20.257 1.00 94.88 93 LYS A C 1
ATOM 740 O O . LYS A 1 93 ? -12.159 -4.275 21.098 1.00 94.88 93 LYS A O 1
ATOM 745 N N . LEU A 1 94 ? -10.202 -3.293 20.571 1.00 95.25 94 LEU A N 1
ATOM 746 C CA . LEU A 1 94 ? -9.806 -2.974 21.944 1.00 95.25 94 LEU A CA 1
ATOM 747 C C . LEU A 1 94 ? -10.648 -1.835 22.530 1.00 95.25 94 LEU A C 1
ATOM 749 O O . LEU A 1 94 ? -10.932 -1.853 23.725 1.00 95.25 94 LEU A O 1
ATOM 753 N N . LEU A 1 95 ? -11.104 -0.894 21.694 1.00 93.56 95 LEU A N 1
ATOM 754 C CA . LEU A 1 95 ? -11.881 0.281 22.106 1.00 93.56 95 LEU A CA 1
ATOM 755 C C . LEU A 1 95 ? -13.153 -0.087 22.887 1.00 93.56 95 LEU A C 1
ATOM 757 O O . LEU A 1 95 ? -13.544 0.637 23.798 1.00 93.56 95 LEU A O 1
ATOM 761 N N . ASP A 1 96 ? -13.779 -1.221 22.562 1.00 85.62 96 ASP A N 1
ATOM 762 C CA . ASP A 1 96 ? -14.965 -1.739 23.259 1.00 85.62 96 ASP A CA 1
ATOM 763 C C . ASP A 1 96 ? -14.680 -2.242 24.684 1.00 85.62 96 ASP A C 1
ATOM 765 O O . ASP A 1 96 ? -15.603 -2.390 25.483 1.00 85.62 96 ASP A O 1
ATOM 769 N N . THR A 1 97 ? -13.413 -2.513 25.005 1.00 89.31 97 THR A N 1
ATOM 770 C CA . THR A 1 97 ? -12.986 -3.094 26.287 1.00 89.31 97 THR A CA 1
ATOM 771 C C . THR A 1 97 ? -12.214 -2.089 27.139 1.00 89.31 97 THR A C 1
ATOM 773 O O . THR A 1 97 ? -12.449 -2.005 28.344 1.00 89.31 97 THR A O 1
ATOM 776 N N . ASN A 1 98 ? -11.299 -1.329 26.531 1.00 92.38 98 ASN A N 1
ATOM 777 C CA . ASN A 1 98 ? -10.422 -0.390 27.220 1.00 92.38 98 ASN A CA 1
ATOM 778 C C . ASN A 1 98 ? -9.945 0.720 26.262 1.00 92.38 98 ASN A C 1
ATOM 780 O O . ASN A 1 98 ? -9.102 0.494 25.394 1.00 92.38 98 ASN A O 1
ATOM 784 N N . GLU A 1 99 ? -10.487 1.930 26.424 1.00 92.12 99 GLU A N 1
ATOM 785 C CA . GLU A 1 99 ? -10.189 3.073 25.548 1.00 92.12 99 GLU A CA 1
ATOM 786 C C . GLU A 1 99 ? -8.719 3.514 25.625 1.00 92.12 99 GLU A C 1
ATOM 788 O O . GLU A 1 99 ? -8.100 3.760 24.591 1.00 92.12 99 GLU A O 1
ATOM 793 N N . GLU A 1 100 ? -8.138 3.567 26.826 1.00 93.88 100 GLU A N 1
ATOM 794 C CA . GLU A 1 100 ? -6.747 3.994 27.020 1.00 93.88 100 GLU A CA 1
ATOM 795 C C . GLU A 1 100 ? -5.770 3.023 26.343 1.00 93.88 100 GLU A C 1
ATOM 797 O O . GLU A 1 100 ? -4.865 3.439 25.619 1.00 93.88 100 GLU A O 1
ATOM 802 N N . GLU A 1 101 ? -6.009 1.722 26.502 1.00 95.38 101 GLU A N 1
ATOM 803 C CA . GLU A 1 101 ? -5.215 0.671 25.863 1.00 95.38 101 GLU A CA 1
ATOM 804 C C . GLU A 1 101 ? -5.351 0.690 24.337 1.00 95.38 101 GLU A C 1
ATOM 806 O O . GLU A 1 101 ? -4.352 0.559 23.630 1.00 95.38 101 GLU A O 1
ATOM 811 N N . ALA A 1 102 ? -6.560 0.911 23.813 1.00 96.12 102 ALA A N 1
ATOM 812 C CA . ALA A 1 102 ? -6.787 1.027 22.376 1.00 96.12 102 ALA A CA 1
ATOM 813 C C . ALA A 1 102 ? -6.011 2.205 21.763 1.00 96.12 102 ALA A C 1
ATOM 815 O O . ALA A 1 102 ? -5.398 2.073 20.698 1.00 96.12 102 ALA A O 1
ATOM 816 N N . VAL A 1 103 ? -6.021 3.359 22.438 1.00 95.25 103 VAL A N 1
ATOM 817 C CA . VAL A 1 103 ? -5.302 4.563 22.003 1.00 95.25 103 VAL A CA 1
ATOM 818 C C . VAL A 1 103 ? -3.790 4.361 22.087 1.00 95.25 103 VAL A C 1
ATOM 820 O O . VAL A 1 103 ? -3.078 4.697 21.137 1.00 95.25 103 VAL A O 1
ATOM 823 N N . GLU A 1 104 ? -3.287 3.791 23.182 1.00 96.81 104 GLU A N 1
ATOM 824 C CA . GLU A 1 104 ? -1.857 3.524 23.349 1.00 96.81 104 GLU A CA 1
ATOM 825 C C . GLU A 1 104 ? -1.350 2.510 22.316 1.00 96.81 104 GLU A C 1
ATOM 827 O O . GLU A 1 104 ? -0.326 2.748 21.673 1.00 96.81 104 GLU A O 1
ATOM 832 N N . PHE A 1 105 ? -2.108 1.438 22.066 1.00 97.25 105 PHE A N 1
ATOM 833 C CA . PHE A 1 105 ? -1.809 0.471 21.012 1.00 97.25 105 PHE A CA 1
ATOM 834 C C . PHE A 1 105 ? -1.675 1.151 19.644 1.00 97.25 105 PHE A C 1
ATOM 836 O O . PHE A 1 105 ? -0.690 0.939 18.931 1.00 97.25 105 PHE A O 1
ATOM 843 N N . LEU A 1 106 ? -2.632 2.012 19.278 1.00 96.44 106 LEU A N 1
ATOM 844 C CA . LEU A 1 106 ? -2.601 2.693 17.986 1.00 96.44 106 LEU A CA 1
ATOM 845 C C . LEU A 1 106 ? -1.432 3.683 17.877 1.00 96.44 106 LEU A C 1
ATOM 847 O O . LEU A 1 106 ? -0.796 3.776 16.824 1.00 96.44 106 LEU A O 1
ATOM 851 N N . ASN A 1 107 ? -1.109 4.391 18.962 1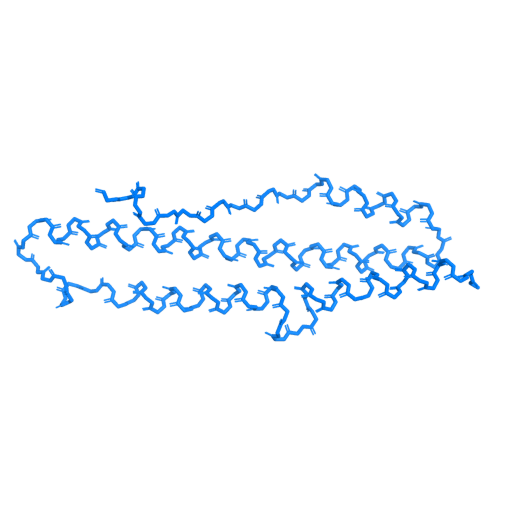.00 96.44 107 ASN A N 1
ATOM 852 C CA . ASN A 1 107 ? 0.051 5.280 19.017 1.00 96.44 107 ASN A CA 1
ATOM 853 C C . ASN A 1 107 ? 1.369 4.515 18.841 1.00 96.44 107 ASN A C 1
ATOM 855 O O . ASN A 1 107 ? 2.259 4.978 18.124 1.00 96.44 107 ASN A O 1
ATOM 859 N N . GLN A 1 108 ? 1.505 3.347 19.471 1.00 96.50 108 GLN A N 1
ATOM 860 C CA . GLN A 1 108 ? 2.672 2.483 19.298 1.00 96.50 108 GLN A CA 1
ATOM 861 C C . GLN A 1 108 ? 2.769 1.966 17.864 1.00 96.50 108 GLN A C 1
ATOM 863 O O . GLN A 1 108 ? 3.821 2.111 17.242 1.00 96.50 108 GLN A O 1
ATOM 868 N N . ALA A 1 109 ? 1.663 1.468 17.304 1.00 94.88 109 ALA A N 1
ATOM 869 C CA . ALA A 1 109 ? 1.607 1.026 15.916 1.00 94.88 109 ALA A CA 1
ATOM 870 C C . ALA A 1 109 ? 2.061 2.133 14.951 1.00 94.88 109 ALA A C 1
ATOM 872 O O . ALA A 1 109 ? 2.928 1.894 14.115 1.00 94.88 109 ALA A O 1
ATOM 873 N N . ALA A 1 110 ? 1.555 3.361 15.113 1.00 92.56 110 ALA A N 1
ATOM 874 C CA . ALA A 1 110 ? 1.941 4.503 14.284 1.00 92.56 110 ALA A CA 1
ATOM 875 C C . ALA A 1 110 ? 3.443 4.833 14.371 1.00 92.56 110 ALA A C 1
ATOM 877 O O . ALA A 1 110 ? 4.055 5.166 13.359 1.00 92.56 110 ALA A O 1
ATOM 878 N N . ARG A 1 111 ? 4.052 4.719 15.559 1.00 93.25 111 ARG A N 1
ATOM 879 C CA . ARG A 1 111 ? 5.496 4.949 15.764 1.00 93.25 111 ARG A CA 1
ATOM 880 C C . ARG A 1 111 ? 6.369 3.842 15.173 1.00 93.25 111 ARG A C 1
ATOM 882 O O . ARG A 1 111 ? 7.507 4.111 14.803 1.00 93.25 111 ARG A O 1
ATOM 889 N N . SER A 1 112 ? 5.859 2.615 15.118 1.00 91.75 112 SER A N 1
ATOM 890 C CA . SER A 1 112 ? 6.570 1.456 14.570 1.00 91.75 112 SER A CA 1
ATOM 891 C C . SER A 1 112 ? 6.459 1.332 13.051 1.00 91.75 112 SER A C 1
ATOM 893 O O . SER A 1 112 ? 7.190 0.533 12.464 1.00 91.75 112 SER A O 1
ATOM 895 N N . MET A 1 113 ? 5.576 2.102 12.404 1.00 89.44 113 MET A N 1
ATOM 896 C CA . MET A 1 113 ? 5.460 2.088 10.948 1.00 89.44 113 MET A CA 1
ATOM 897 C C . MET A 1 113 ? 6.760 2.579 10.299 1.00 89.44 113 MET A C 1
ATOM 899 O O . MET A 1 113 ? 7.271 3.642 10.668 1.00 89.44 113 MET A O 1
ATOM 903 N N . PRO A 1 114 ? 7.298 1.853 9.303 1.00 86.19 114 PRO A N 1
ATOM 904 C CA . PRO A 1 114 ? 8.463 2.322 8.576 1.00 86.19 114 PRO A CA 1
ATOM 905 C C . PRO A 1 114 ? 8.128 3.609 7.819 1.00 86.19 114 PRO A C 1
ATOM 907 O O . PRO A 1 114 ? 7.042 3.756 7.249 1.00 86.19 114 PRO A O 1
ATOM 910 N N . ALA A 1 115 ? 9.092 4.530 7.765 1.00 77.12 115 ALA A N 1
ATOM 911 C CA . ALA A 1 115 ? 9.013 5.642 6.832 1.00 77.12 115 ALA A CA 1
ATOM 912 C C . ALA A 1 115 ? 8.900 5.078 5.408 1.00 77.12 115 ALA A C 1
ATOM 914 O O . ALA A 1 115 ? 9.656 4.182 5.021 1.00 77.12 115 ALA A O 1
ATOM 915 N N . GLY A 1 116 ? 7.934 5.580 4.639 1.00 69.88 116 GLY A N 1
ATOM 916 C CA . GLY A 1 116 ? 7.806 5.202 3.238 1.00 69.88 116 GLY A CA 1
ATOM 917 C C . GLY A 1 116 ? 9.083 5.561 2.466 1.00 69.88 116 GLY A C 1
ATOM 918 O O . GLY A 1 116 ? 9.711 6.580 2.772 1.00 69.88 116 GLY A O 1
ATOM 919 N N . PRO A 1 117 ? 9.487 4.752 1.474 1.00 78.69 117 PRO A N 1
ATOM 920 C CA . PRO A 1 117 ? 10.594 5.112 0.595 1.00 78.69 117 PRO A CA 1
ATOM 921 C C . PRO A 1 117 ? 10.289 6.435 -0.118 1.00 78.69 117 PRO A C 1
ATOM 923 O O . PRO A 1 117 ? 9.148 6.696 -0.487 1.00 78.69 117 PRO A O 1
ATOM 926 N N . ALA A 1 118 ? 11.293 7.289 -0.313 1.00 76.88 118 ALA A N 1
ATOM 927 C CA . ALA A 1 118 ? 11.107 8.507 -1.094 1.00 76.88 118 ALA A CA 1
ATOM 928 C C . ALA A 1 118 ? 11.023 8.155 -2.587 1.00 76.88 118 ALA A C 1
ATOM 930 O O . ALA A 1 118 ? 11.921 7.488 -3.103 1.00 76.88 118 ALA A O 1
ATOM 931 N N . LEU A 1 119 ? 9.975 8.633 -3.266 1.00 78.06 119 LEU A N 1
ATOM 932 C CA . LEU A 1 119 ? 9.916 8.619 -4.729 1.00 78.06 119 LEU A CA 1
ATOM 933 C C . LEU A 1 119 ? 11.020 9.533 -5.258 1.00 78.06 119 LEU A C 1
ATOM 935 O O . LEU A 1 119 ? 11.151 10.685 -4.826 1.00 78.06 119 LEU A O 1
ATOM 939 N N . L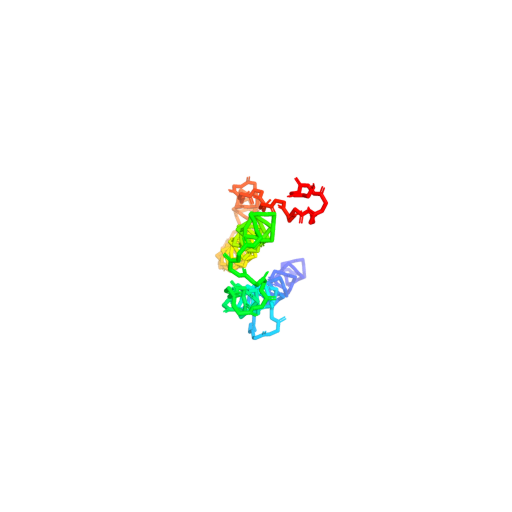YS A 1 120 ? 11.845 9.015 -6.156 1.00 78.12 120 LYS A N 1
ATOM 940 C CA . LYS A 1 120 ? 12.985 9.738 -6.699 1.00 78.12 120 LYS A CA 1
ATOM 941 C C . LYS A 1 120 ? 12.548 10.513 -7.934 1.00 78.12 120 LYS A C 1
ATOM 943 O O . LYS A 1 120 ? 11.729 10.077 -8.742 1.00 78.12 120 LYS A O 1
ATOM 948 N N . GLY A 1 121 ? 13.118 11.700 -8.108 1.00 70.56 121 GLY A N 1
ATOM 949 C CA . GLY A 1 121 ? 12.951 12.452 -9.349 1.00 70.56 121 GLY A CA 1
ATOM 950 C C . GLY A 1 121 ? 13.817 11.854 -10.458 1.00 70.56 121 GLY A C 1
ATOM 951 O O . GLY A 1 121 ? 14.978 11.534 -10.216 1.00 70.56 121 GLY A O 1
ATOM 952 N N . ILE A 1 122 ? 13.297 11.783 -11.688 1.00 61.56 122 ILE A N 1
ATOM 953 C CA . ILE A 1 122 ? 14.043 11.310 -12.875 1.00 61.56 122 ILE A CA 1
ATOM 954 C C . ILE A 1 122 ? 15.399 12.024 -13.036 1.00 61.56 122 ILE A C 1
ATOM 956 O O . ILE A 1 122 ? 16.380 11.400 -13.427 1.00 61.56 122 ILE A O 1
ATOM 960 N N . GLY A 1 123 ? 15.483 13.312 -12.681 1.00 61.53 123 GLY A N 1
ATOM 961 C CA . GLY A 1 123 ? 16.719 14.100 -12.768 1.00 61.53 123 GLY A CA 1
ATOM 962 C C . GLY A 1 123 ? 17.849 13.662 -11.828 1.00 61.53 123 GLY A C 1
ATOM 963 O O . GLY A 1 123 ? 18.949 14.177 -11.952 1.00 61.53 123 GLY A O 1
ATOM 964 N N . GLN A 1 124 ? 17.613 12.734 -10.892 1.00 61.31 124 GLN A N 1
ATOM 965 C CA . GLN A 1 124 ? 18.677 12.161 -10.055 1.00 61.31 124 GLN A CA 1
ATOM 966 C C . GLN A 1 124 ? 19.447 11.021 -10.744 1.00 61.31 124 GLN A C 1
ATOM 968 O O . GLN A 1 124 ? 20.460 10.574 -10.211 1.00 61.31 124 GLN A O 1
ATOM 973 N N . PHE A 1 125 ? 18.976 10.544 -11.902 1.00 58.03 125 PHE A N 1
ATOM 974 C CA . PHE A 1 125 ? 19.540 9.394 -12.623 1.00 58.03 125 PHE A CA 1
ATOM 975 C C . PHE A 1 125 ? 20.034 9.722 -14.042 1.00 58.03 125 PHE A C 1
ATOM 977 O O . PHE A 1 125 ? 20.474 8.812 -14.749 1.00 58.03 125 PHE A O 1
ATOM 984 N N . LEU A 1 126 ? 19.943 10.991 -14.454 1.00 54.78 126 LEU A N 1
ATOM 985 C CA . LEU A 1 126 ? 20.398 11.528 -15.741 1.00 54.78 126 LEU A CA 1
ATOM 986 C C . LEU A 1 126 ? 21.560 12.496 -15.521 1.00 54.78 126 LEU A C 1
ATOM 988 O O . LEU A 1 126 ? 22.491 12.467 -16.354 1.00 54.78 126 LEU A O 1
#

pLDDT: mean 90.9, std 9.08, range [54.78, 98.06]

Foldseek 3Di:
DDPVLVVLLVVLVVLLCQLPVDCNHLLNVLLVVLVVLVVVLVPLDCVVQPDPDPVSVVVSVLVSVLSVVLSVLSNLSSVLSNQLSVQSVVLSVCSVPDVVVSVVSNVVSVVPRDDRDDNDDPVVRD